Protein AF-A0A7V9BKD6-F1 (afdb_monomer_lite)

Structure (mmCIF, N/CA/C/O backbone):
data_AF-A0A7V9BKD6-F1
#
_entry.id   AF-A0A7V9BKD6-F1
#
loop_
_atom_site.group_PDB
_atom_site.id
_atom_site.type_symbol
_atom_site.label_atom_id
_atom_site.label_alt_id
_atom_site.label_comp_id
_atom_site.label_asym_id
_atom_site.label_entity_id
_atom_site.label_seq_id
_atom_site.pdbx_PDB_ins_code
_atom_site.Cartn_x
_atom_site.Cartn_y
_atom_site.Cartn_z
_atom_site.occupancy
_atom_site.B_iso_or_equiv
_atom_site.auth_seq_id
_atom_site.auth_comp_id
_atom_site.auth_asym_id
_atom_site.auth_atom_id
_atom_site.pdbx_PDB_model_num
ATOM 1 N N . MET A 1 1 ? 25.001 27.562 -4.970 1.00 46.12 1 MET A N 1
ATOM 2 C CA . MET A 1 1 ? 23.538 27.766 -4.933 1.00 46.12 1 MET A CA 1
ATOM 3 C C . MET A 1 1 ? 22.899 26.400 -5.134 1.00 46.12 1 MET A C 1
ATOM 5 O O . MET A 1 1 ? 23.011 25.867 -6.225 1.00 46.12 1 MET A O 1
ATOM 9 N N . TRP A 1 2 ? 22.392 25.767 -4.072 1.00 61.31 2 TRP A N 1
ATOM 10 C CA . TRP A 1 2 ? 21.785 24.430 -4.150 1.00 61.31 2 TRP A CA 1
ATOM 11 C C . TRP A 1 2 ? 20.310 24.569 -4.538 1.00 61.31 2 TRP A C 1
ATOM 13 O O . TRP A 1 2 ? 19.551 25.211 -3.809 1.00 61.31 2 TRP A O 1
ATOM 23 N N . SER A 1 3 ? 19.915 23.994 -5.672 1.00 67.19 3 SER A N 1
ATOM 24 C CA . SER A 1 3 ? 18.506 23.842 -6.039 1.00 67.19 3 SER A CA 1
ATOM 25 C C . SER A 1 3 ? 17.867 22.822 -5.106 1.00 67.19 3 SER A C 1
ATOM 27 O O . SER A 1 3 ? 18.327 21.688 -5.000 1.00 67.19 3 SER A O 1
ATOM 29 N N . ARG A 1 4 ? 16.813 23.220 -4.391 1.00 77.38 4 ARG A N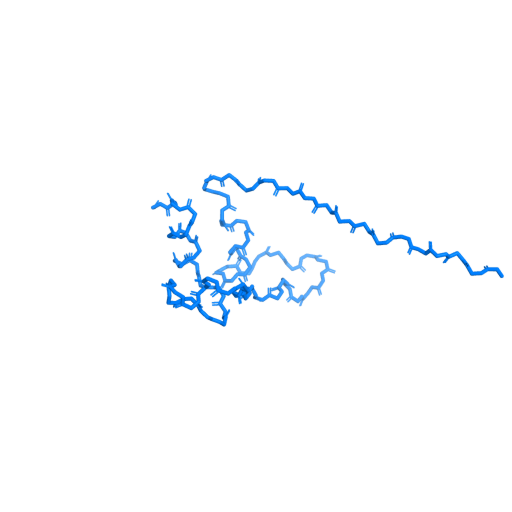 1
ATOM 30 C CA . ARG A 1 4 ? 15.972 22.255 -3.683 1.00 77.38 4 ARG A CA 1
ATOM 31 C C . ARG A 1 4 ? 15.122 21.528 -4.721 1.00 77.38 4 ARG A C 1
ATOM 33 O O . ARG A 1 4 ? 14.172 22.104 -5.235 1.00 77.38 4 ARG A O 1
ATOM 40 N N . GLU A 1 5 ? 15.481 20.289 -5.031 1.00 80.00 5 GLU A N 1
ATOM 41 C CA . GLU A 1 5 ? 14.605 19.364 -5.753 1.00 80.00 5 GLU A CA 1
ATOM 42 C C . GLU A 1 5 ? 13.307 19.201 -4.938 1.00 80.00 5 GLU A C 1
ATOM 44 O O . GLU A 1 5 ? 13.351 18.880 -3.745 1.00 80.00 5 GLU A O 1
ATOM 49 N N . HIS A 1 6 ? 12.153 19.466 -5.552 1.00 82.00 6 HIS A N 1
ATOM 50 C CA . HIS A 1 6 ? 10.858 19.196 -4.933 1.00 82.00 6 HIS A CA 1
ATOM 51 C C . HIS A 1 6 ? 10.468 17.744 -5.227 1.00 82.00 6 HIS A C 1
ATOM 53 O O . HIS A 1 6 ? 10.408 17.374 -6.401 1.00 82.00 6 HIS A O 1
ATOM 59 N N . PRO A 1 7 ? 10.184 16.910 -4.211 1.00 85.44 7 PRO A N 1
ATOM 60 C CA . PRO A 1 7 ? 9.731 15.552 -4.463 1.00 85.44 7 PRO A CA 1
ATOM 61 C C . PRO A 1 7 ? 8.368 15.583 -5.163 1.00 85.44 7 PRO A C 1
ATOM 63 O O . PRO A 1 7 ? 7.474 16.340 -4.779 1.00 85.44 7 PRO A O 1
ATOM 66 N N . VAL A 1 8 ? 8.217 14.747 -6.187 1.00 89.88 8 VAL A N 1
ATOM 67 C CA . VAL A 1 8 ? 6.967 14.580 -6.933 1.00 89.88 8 VAL A CA 1
ATOM 68 C C . VAL A 1 8 ? 6.291 13.289 -6.483 1.00 89.88 8 VAL A C 1
ATOM 70 O O . VAL A 1 8 ? 6.950 12.263 -6.329 1.00 89.88 8 VAL A O 1
ATOM 73 N N . LEU A 1 9 ? 4.971 13.339 -6.294 1.00 88.44 9 LEU A N 1
ATOM 74 C CA . LEU A 1 9 ? 4.134 12.175 -6.013 1.00 88.44 9 LEU A CA 1
ATOM 75 C C . LEU A 1 9 ? 3.014 12.087 -7.052 1.00 88.44 9 LEU A C 1
ATOM 77 O O . LEU A 1 9 ? 2.135 12.946 -7.100 1.00 88.44 9 LEU A O 1
ATOM 81 N N . SER A 1 10 ? 3.032 11.025 -7.852 1.00 87.38 10 SER A N 1
ATOM 82 C CA . SER A 1 10 ? 1.935 10.685 -8.760 1.00 87.38 10 SER A CA 1
ATOM 83 C C . SER A 1 10 ? 0.893 9.840 -8.028 1.00 87.38 10 SER A C 1
ATOM 85 O O . SER A 1 10 ? 1.244 8.874 -7.355 1.00 87.38 10 SER A O 1
ATOM 87 N N . ILE A 1 11 ? -0.392 10.175 -8.180 1.00 87.00 11 ILE A N 1
ATOM 88 C CA . ILE A 1 11 ? -1.507 9.434 -7.572 1.00 87.00 11 ILE A CA 1
ATOM 89 C C . ILE A 1 11 ? -2.422 8.922 -8.685 1.00 87.00 11 ILE A C 1
ATOM 91 O O . ILE A 1 11 ? -2.977 9.707 -9.452 1.00 87.00 11 ILE A O 1
ATOM 95 N N . GLY A 1 12 ? -2.588 7.601 -8.760 1.00 85.50 12 GLY A N 1
ATOM 96 C CA . GLY A 1 12 ? -3.480 6.924 -9.701 1.00 85.50 12 GLY A CA 1
ATOM 97 C C . GLY A 1 12 ? -4.560 6.132 -8.969 1.00 85.50 12 GLY A C 1
ATOM 98 O O . GLY A 1 12 ? -4.300 5.530 -7.929 1.00 85.50 12 GLY A O 1
ATOM 99 N N . LYS A 1 13 ? -5.784 6.120 -9.507 1.00 83.69 13 LYS A N 1
ATOM 100 C CA . LYS A 1 13 ? -6.880 5.309 -8.965 1.00 83.69 13 LYS A CA 1
ATOM 101 C C . LYS A 1 13 ? -6.813 3.890 -9.524 1.00 83.69 13 LYS A C 1
ATOM 103 O O . LYS A 1 13 ? -6.841 3.706 -10.738 1.00 83.69 13 LYS A O 1
ATOM 108 N N . LEU A 1 14 ? -6.803 2.899 -8.637 1.00 80.56 14 LEU A N 1
ATOM 109 C CA . LEU A 1 14 ? -6.922 1.498 -9.024 1.00 80.56 14 LEU A CA 1
ATOM 110 C C . LEU A 1 14 ? -8.387 1.145 -9.317 1.00 80.56 14 LEU A C 1
ATOM 112 O O . LEU A 1 14 ? -9.283 1.496 -8.547 1.00 80.56 14 LEU A O 1
ATOM 116 N N . MET A 1 15 ? -8.622 0.452 -10.430 1.00 73.69 15 MET A N 1
ATOM 117 C CA . MET A 1 15 ? -9.939 -0.074 -10.805 1.00 73.69 15 MET A CA 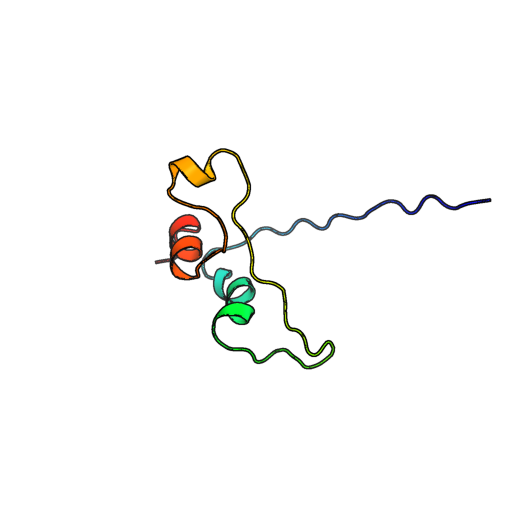1
ATOM 118 C C . MET A 1 15 ? -10.017 -1.585 -10.516 1.00 73.69 15 MET A C 1
ATOM 120 O O . MET A 1 15 ? -8.976 -2.249 -10.542 1.00 73.69 15 MET A O 1
ATOM 124 N N . PRO A 1 16 ? -11.218 -2.153 -10.284 1.00 70.31 16 PRO A N 1
ATOM 125 C CA . PRO A 1 16 ? -11.390 -3.601 -10.144 1.00 70.31 16 PRO A CA 1
ATOM 126 C C . PRO A 1 16 ? -10.771 -4.369 -11.323 1.00 70.31 16 PRO A C 1
ATOM 128 O O . PRO A 1 16 ? -10.820 -3.902 -12.463 1.00 70.31 16 PRO A O 1
ATOM 131 N N . GLY A 1 17 ? -10.150 -5.521 -11.052 1.00 69.94 17 GLY A N 1
ATOM 132 C CA . GLY A 1 17 ? -9.476 -6.341 -12.072 1.00 69.94 17 GLY A CA 1
ATOM 133 C C . GLY A 1 17 ? -8.114 -5.815 -12.554 1.00 69.94 17 GLY A C 1
ATOM 134 O O . GLY A 1 17 ? -7.511 -6.407 -13.440 1.00 69.94 17 GLY A O 1
ATOM 135 N N . ARG A 1 18 ? -7.593 -4.715 -11.985 1.00 70.00 18 ARG A N 1
ATOM 136 C CA . ARG A 1 18 ? -6.231 -4.205 -12.268 1.00 70.00 18 ARG A CA 1
ATOM 137 C C . ARG A 1 18 ? -5.187 -4.628 -11.227 1.00 70.00 18 ARG A C 1
ATOM 139 O O . ARG A 1 18 ? -4.036 -4.218 -11.330 1.00 70.00 18 ARG A O 1
ATOM 146 N N . ALA A 1 19 ? -5.577 -5.442 -10.244 1.00 69.44 19 ALA A N 1
ATOM 147 C CA . ALA A 1 19 ? -4.682 -5.950 -9.202 1.00 69.44 19 ALA A CA 1
ATOM 148 C C . ALA A 1 19 ? -3.532 -6.783 -9.786 1.00 69.44 19 ALA A C 1
ATOM 150 O O . ALA A 1 19 ? -2.407 -6.700 -9.305 1.00 69.44 19 ALA A O 1
ATOM 151 N N . ASP A 1 20 ? -3.800 -7.516 -10.868 1.00 68.94 20 ASP A N 1
ATOM 152 C CA . ASP A 1 20 ? -2.828 -8.413 -11.495 1.00 68.94 20 ASP A CA 1
ATOM 153 C C . ASP A 1 20 ? -1.613 -7.681 -12.073 1.00 68.94 20 ASP A C 1
ATOM 155 O O . ASP A 1 20 ? -0.548 -8.274 -12.154 1.00 68.94 20 ASP A O 1
ATOM 159 N N . TYR A 1 21 ? -1.722 -6.387 -12.397 1.00 65.69 21 TYR A N 1
ATOM 160 C CA . TYR A 1 21 ? -0.563 -5.582 -12.800 1.00 65.69 21 TYR A CA 1
ATOM 161 C C . TYR A 1 21 ? 0.452 -5.434 -11.654 1.00 65.69 21 TYR A C 1
ATOM 163 O O . TYR A 1 21 ? 1.651 -5.534 -11.873 1.00 65.69 21 TYR A O 1
ATOM 171 N N . TYR A 1 22 ? -0.031 -5.263 -10.420 1.00 67.69 22 TYR A N 1
ATOM 172 C CA . TYR A 1 22 ? 0.806 -5.123 -9.220 1.00 67.69 22 TYR A CA 1
ATOM 173 C C . TYR A 1 22 ? 1.192 -6.474 -8.601 1.00 67.69 22 TYR A C 1
ATOM 175 O O . TYR A 1 22 ? 2.151 -6.564 -7.840 1.00 67.69 22 TYR A O 1
ATOM 183 N N . LEU A 1 23 ? 0.439 -7.534 -8.911 1.00 66.12 23 LEU A N 1
ATOM 184 C CA . LEU A 1 23 ? 0.717 -8.906 -8.476 1.00 66.12 23 LEU A CA 1
ATOM 185 C C . LEU A 1 23 ? 1.538 -9.706 -9.494 1.00 66.12 23 LEU A C 1
ATOM 187 O O . LEU A 1 23 ? 2.102 -10.740 -9.135 1.00 66.12 23 LEU A O 1
ATOM 191 N N . GLY A 1 24 ? 1.610 -9.254 -10.749 1.00 58.81 24 GLY A N 1
ATOM 192 C CA . GLY A 1 24 ? 2.303 -9.930 -11.848 1.00 58.81 24 GLY A CA 1
ATOM 193 C C . GLY A 1 24 ? 3.774 -10.194 -11.538 1.00 58.81 24 GLY A C 1
ATOM 194 O O . GLY A 1 24 ? 4.295 -11.253 -11.878 1.00 58.81 24 GLY A O 1
ATOM 195 N N . THR A 1 25 ? 4.393 -9.311 -10.757 1.00 52.81 25 THR A N 1
ATOM 196 C CA . THR A 1 25 ? 5.764 -9.447 -10.257 1.00 52.81 25 THR A CA 1
ATOM 197 C C . THR A 1 25 ? 5.933 -10.579 -9.231 1.00 52.81 25 THR A C 1
ATOM 199 O O . THR A 1 25 ? 7.022 -11.127 -9.087 1.00 52.81 25 THR A O 1
ATOM 202 N N . VAL A 1 26 ? 4.869 -10.972 -8.522 1.00 50.69 26 VAL A N 1
ATOM 203 C CA . VAL A 1 26 ? 4.912 -12.012 -7.477 1.00 50.69 26 VAL A CA 1
ATOM 204 C C . VAL A 1 26 ? 4.585 -13.404 -8.034 1.00 50.69 26 VAL A C 1
ATOM 206 O O . VAL A 1 26 ? 5.067 -14.395 -7.488 1.00 50.69 26 VAL A O 1
ATOM 209 N N . ALA A 1 27 ? 3.79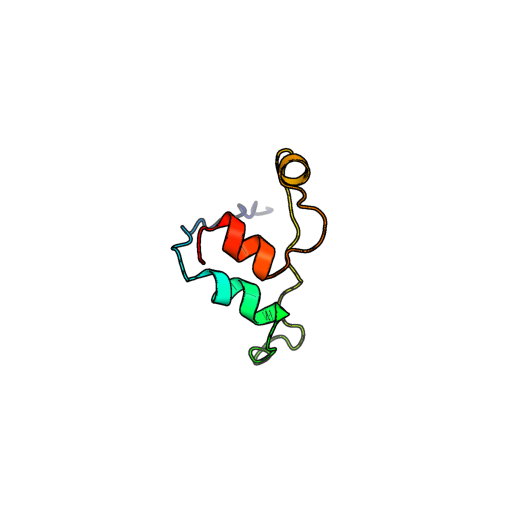9 -13.504 -9.116 1.00 47.50 27 ALA A N 1
ATOM 210 C CA . ALA A 1 27 ? 3.290 -14.791 -9.605 1.00 47.50 27 ALA A CA 1
ATOM 211 C C . ALA A 1 27 ? 3.921 -15.307 -10.911 1.00 47.50 27 ALA A C 1
ATOM 213 O O . ALA A 1 27 ? 4.000 -16.520 -11.070 1.00 47.50 27 ALA A O 1
ATOM 214 N N . ASN A 1 28 ? 4.380 -14.455 -11.837 1.00 44.25 28 ASN A N 1
ATOM 215 C CA . ASN A 1 28 ? 5.028 -14.902 -13.079 1.00 44.25 28 ASN A CA 1
ATOM 216 C C . ASN A 1 28 ? 6.018 -13.840 -13.575 1.00 44.25 28 ASN A C 1
ATOM 218 O O . ASN A 1 28 ? 5.651 -12.939 -14.326 1.00 44.25 28 ASN A O 1
ATOM 222 N N . GLY A 1 29 ? 7.277 -13.953 -13.148 1.00 49.62 29 GLY A N 1
ATOM 223 C CA . GLY A 1 29 ? 8.364 -13.063 -13.558 1.00 49.62 29 GLY A CA 1
ATOM 224 C C . GLY A 1 29 ? 8.589 -13.057 -15.072 1.00 49.62 29 GLY A C 1
ATOM 225 O O . GLY A 1 29 ? 9.268 -13.936 -15.597 1.00 49.62 29 GLY A O 1
ATOM 226 N N . VAL A 1 30 ? 8.030 -12.062 -15.769 1.00 48.22 30 VAL A N 1
ATOM 227 C CA . VAL A 1 30 ? 8.269 -11.833 -17.208 1.00 48.22 30 VAL A CA 1
ATOM 228 C C . VAL A 1 30 ? 8.459 -10.345 -17.550 1.00 48.22 30 VAL A C 1
ATOM 230 O O . VAL A 1 30 ? 8.350 -9.967 -18.706 1.00 48.22 30 VAL A O 1
ATOM 233 N N . GLU A 1 31 ? 8.828 -9.471 -16.610 1.00 50.84 31 GLU A N 1
ATOM 234 C CA . GLU A 1 31 ? 9.305 -8.124 -16.979 1.00 50.84 31 GLU A CA 1
ATOM 235 C C . GLU A 1 31 ? 10.615 -7.780 -16.276 1.00 50.84 31 GLU A C 1
ATOM 237 O O . GLU A 1 31 ? 10.683 -7.027 -15.313 1.00 50.84 31 GLU A O 1
ATOM 242 N N . ASP A 1 32 ? 11.677 -8.366 -16.827 1.00 50.72 32 ASP A N 1
ATOM 243 C CA . ASP A 1 32 ? 13.077 -8.130 -16.468 1.00 50.72 32 ASP A CA 1
ATOM 244 C C . ASP A 1 32 ? 13.830 -7.353 -17.561 1.00 50.72 32 ASP A C 1
ATOM 246 O O . ASP A 1 32 ? 15.058 -7.357 -17.615 1.00 50.72 32 ASP A O 1
ATOM 250 N N . TYR A 1 33 ? 13.125 -6.685 -18.481 1.00 50.03 33 TYR A N 1
ATOM 251 C CA . TYR A 1 33 ? 13.762 -6.264 -19.733 1.00 50.03 33 TYR A CA 1
ATOM 252 C C . TYR A 1 33 ? 14.747 -5.081 -19.595 1.00 50.03 33 TYR A C 1
ATOM 254 O O . TYR A 1 33 ? 15.497 -4.821 -20.532 1.00 50.03 33 TYR A O 1
ATOM 262 N N . TYR A 1 34 ? 14.813 -4.392 -18.440 1.00 51.16 34 TYR A N 1
ATOM 263 C CA . TYR A 1 34 ? 15.762 -3.276 -18.243 1.00 51.16 34 TYR A CA 1
ATOM 264 C C . TYR A 1 34 ? 16.485 -3.188 -16.882 1.00 51.16 34 TYR A C 1
ATOM 266 O O . TYR A 1 34 ? 17.484 -2.475 -16.806 1.00 51.16 34 TYR A O 1
ATOM 274 N N . THR A 1 35 ? 16.053 -3.883 -15.822 1.00 60.25 35 THR A N 1
ATOM 275 C CA . THR A 1 35 ? 16.637 -3.731 -14.464 1.00 60.25 35 THR A CA 1
ATOM 276 C C . THR A 1 35 ? 17.090 -5.035 -13.798 1.00 60.25 35 THR A C 1
ATOM 278 O O . THR A 1 35 ? 17.842 -4.968 -12.827 1.00 60.25 35 THR A O 1
ATOM 281 N N . GLY A 1 36 ? 16.689 -6.205 -14.318 1.00 52.97 36 GLY A N 1
ATOM 282 C CA . GLY A 1 36 ? 17.156 -7.530 -13.880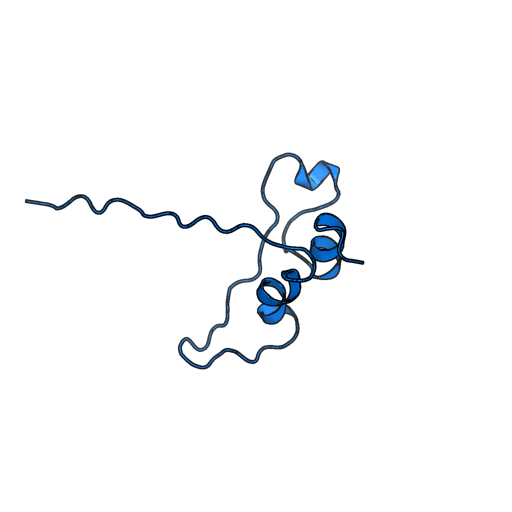 1.00 52.97 36 GLY A CA 1
ATOM 283 C C . GLY A 1 36 ? 16.821 -7.932 -12.436 1.00 52.97 36 GLY A C 1
ATOM 284 O O . GLY A 1 36 ? 17.430 -8.868 -11.922 1.00 52.97 36 GLY A O 1
ATOM 285 N N . ALA A 1 37 ? 15.932 -7.207 -11.752 1.00 58.16 37 ALA A N 1
ATOM 286 C CA . ALA A 1 37 ? 15.629 -7.429 -10.335 1.00 58.16 37 ALA A CA 1
ATOM 287 C C . ALA A 1 37 ? 14.128 -7.536 -10.015 1.00 58.16 37 ALA A C 1
ATOM 289 O O . ALA A 1 37 ? 13.782 -7.796 -8.861 1.00 58.16 37 ALA A O 1
ATOM 290 N N . GLY A 1 38 ? 13.240 -7.345 -10.998 1.00 62.75 38 GLY A N 1
ATOM 291 C CA . GLY A 1 38 ? 11.805 -7.168 -10.749 1.00 62.75 38 GLY A CA 1
ATOM 292 C C . GLY A 1 38 ? 11.475 -6.019 -9.776 1.00 62.75 38 GLY A C 1
ATOM 293 O O . GLY A 1 38 ? 12.343 -5.265 -9.329 1.00 62.75 38 GLY A O 1
ATOM 294 N N . GLU A 1 39 ? 10.194 -5.860 -9.439 1.00 69.19 39 GLU A N 1
ATOM 295 C CA . GLU A 1 39 ? 9.766 -5.000 -8.327 1.00 69.19 39 GLU A CA 1
ATOM 296 C C . GLU A 1 39 ? 9.842 -5.759 -6.992 1.00 69.19 39 GLU A C 1
ATOM 298 O O . GLU A 1 39 ? 9.559 -6.958 -6.907 1.00 69.19 39 GLU A O 1
ATOM 303 N N . ALA A 1 40 ? 10.201 -5.057 -5.915 1.00 76.62 40 ALA A N 1
ATOM 304 C CA . ALA A 1 40 ? 10.177 -5.643 -4.580 1.00 76.62 40 ALA A CA 1
ATOM 305 C C . ALA A 1 40 ? 8.734 -6.013 -4.169 1.00 76.62 40 ALA A C 1
ATOM 307 O O . ALA A 1 40 ? 7.803 -5.266 -4.477 1.00 76.62 40 ALA A O 1
ATOM 308 N N . PRO A 1 41 ? 8.522 -7.114 -3.421 1.00 79.94 41 PRO A N 1
ATOM 309 C CA . PRO A 1 41 ? 7.191 -7.491 -2.953 1.00 79.94 41 PRO A CA 1
ATOM 310 C C . PRO A 1 41 ? 6.540 -6.398 -2.100 1.00 79.94 41 PRO A C 1
ATOM 312 O O . PRO A 1 41 ? 7.182 -5.829 -1.213 1.00 79.94 41 PRO A O 1
ATOM 315 N N . GLY A 1 42 ? 5.247 -6.156 -2.323 1.00 85.62 42 GLY A N 1
ATOM 316 C CA . GLY A 1 42 ? 4.467 -5.207 -1.530 1.00 85.62 42 GLY A CA 1
ATOM 317 C C . GLY A 1 42 ? 4.330 -5.628 -0.063 1.00 85.62 42 GLY A C 1
ATOM 318 O O . GLY A 1 42 ? 4.393 -6.816 0.270 1.00 85.62 42 GLY A O 1
ATOM 319 N N . SER A 1 43 ? 4.099 -4.653 0.819 1.00 91.69 43 SER A N 1
ATOM 320 C CA . SER A 1 43 ? 3.822 -4.881 2.239 1.00 91.69 43 SER A CA 1
ATOM 321 C C . SER A 1 43 ? 2.584 -4.125 2.718 1.00 91.69 43 SER A C 1
ATOM 323 O O . SER A 1 43 ? 2.257 -3.043 2.227 1.00 91.69 43 SER A O 1
ATOM 325 N N . TRP A 1 44 ? 1.875 -4.712 3.681 1.00 93.75 44 TRP A N 1
ATOM 326 C CA . TRP A 1 44 ? 0.725 -4.079 4.315 1.00 93.75 44 TRP A CA 1
ATOM 327 C C . TRP A 1 44 ? 1.176 -2.958 5.248 1.00 93.75 44 TRP A C 1
ATOM 329 O O . TRP A 1 44 ? 2.000 -3.162 6.141 1.00 93.75 44 TRP A O 1
ATOM 339 N N . LEU A 1 45 ? 0.589 -1.778 5.060 1.00 92.50 45 LEU A N 1
ATOM 340 C CA . LEU A 1 45 ? 0.814 -0.590 5.877 1.00 92.50 45 LEU A CA 1
ATOM 341 C C . LEU A 1 45 ? -0.524 -0.054 6.404 1.00 92.50 45 LEU A C 1
ATOM 343 O O . LEU A 1 45 ? -1.574 -0.256 5.797 1.00 92.50 45 LEU A O 1
ATOM 347 N N . GLY A 1 46 ? -0.470 0.680 7.517 1.00 92.31 46 GLY A N 1
ATOM 348 C CA . GLY A 1 46 ? -1.629 1.336 8.127 1.00 92.31 46 GLY A CA 1
ATOM 349 C C . GLY A 1 46 ? -2.207 0.589 9.334 1.00 92.31 46 GLY A C 1
ATOM 350 O O . GLY A 1 46 ? -2.147 -0.633 9.437 1.00 92.31 46 GLY A O 1
ATOM 351 N N . ALA A 1 47 ? -2.788 1.350 10.265 1.00 93.19 47 ALA A N 1
ATOM 352 C CA . ALA A 1 47 ? -3.247 0.840 11.561 1.00 93.19 47 ALA A CA 1
ATOM 353 C C . ALA A 1 47 ? -4.433 -0.138 11.473 1.00 93.19 47 ALA A C 1
ATOM 355 O O . ALA A 1 47 ? -4.653 -0.915 12.397 1.00 93.19 47 ALA A O 1
ATOM 356 N N . SER A 1 48 ? -5.186 -0.117 10.371 1.00 90.44 48 SER A N 1
ATOM 357 C CA . SER A 1 48 ? -6.349 -0.990 10.176 1.00 90.44 48 SER A CA 1
ATOM 358 C C . SER A 1 48 ? -5.992 -2.369 9.616 1.00 90.44 48 SER A C 1
ATOM 360 O O . SER A 1 48 ? -6.822 -3.270 9.690 1.00 90.44 48 SER A O 1
ATOM 362 N N . ALA A 1 49 ? -4.779 -2.559 9.078 1.00 91.69 49 ALA A N 1
ATOM 363 C CA . ALA A 1 49 ? -4.374 -3.827 8.469 1.00 91.69 49 ALA A CA 1
ATOM 364 C C . ALA A 1 49 ? -4.443 -5.015 9.457 1.00 91.69 49 ALA A C 1
ATOM 366 O O . ALA A 1 49 ? -5.074 -6.018 9.113 1.00 91.69 49 ALA A O 1
ATOM 367 N N . PRO A 1 50 ? -3.963 -4.900 10.716 1.00 91.19 50 PRO A N 1
ATOM 368 C CA . PRO A 1 50 ? -4.109 -5.977 11.698 1.00 91.19 50 PRO A CA 1
ATOM 369 C C . PRO A 1 50 ? -5.569 -6.334 12.007 1.00 91.19 50 PRO A C 1
ATOM 371 O O . PRO A 1 50 ? -5.874 -7.499 12.245 1.00 91.19 50 PRO A O 1
ATOM 374 N N . GLY A 1 51 ? -6.486 -5.359 11.956 1.00 91.69 51 GLY A N 1
ATOM 375 C CA . GLY A 1 51 ? -7.921 -5.591 12.158 1.00 91.69 51 GLY A CA 1
ATOM 376 C C . GLY A 1 51 ? -8.573 -6.435 11.057 1.00 91.69 51 GLY A C 1
ATOM 377 O O . GLY A 1 51 ? -9.626 -7.021 11.283 1.00 91.69 51 GLY A O 1
ATOM 378 N N . LEU A 1 52 ? -7.930 -6.530 9.889 1.00 90.94 52 LEU A N 1
ATOM 379 C CA . LEU A 1 52 ? -8.325 -7.381 8.764 1.00 90.94 52 LEU A CA 1
ATOM 380 C C . LEU A 1 52 ? -7.509 -8.686 8.695 1.00 90.94 52 LEU A C 1
ATOM 382 O O . LEU A 1 52 ? -7.641 -9.437 7.734 1.00 90.94 52 LEU A O 1
ATOM 386 N N . GLY A 1 53 ? -6.644 -8.952 9.682 1.00 93.06 53 GLY A N 1
ATOM 387 C CA . GLY A 1 53 ? -5.721 -10.091 9.658 1.00 93.06 53 GLY A CA 1
ATOM 388 C C . GLY A 1 53 ? -4.563 -9.936 8.664 1.00 93.06 53 GLY A C 1
ATOM 389 O O . GLY A 1 53 ? -3.933 -10.926 8.306 1.00 93.06 53 GLY A O 1
ATOM 390 N N . LEU A 1 54 ? -4.277 -8.711 8.209 1.00 95.19 54 LEU A N 1
ATOM 391 C CA . LEU A 1 54 ? -3.256 -8.416 7.205 1.00 95.19 54 LEU A CA 1
ATOM 392 C C . LEU A 1 54 ? -1.978 -7.886 7.862 1.00 95.19 54 LEU A C 1
ATOM 394 O O . LEU A 1 54 ? -2.007 -6.908 8.611 1.00 95.19 54 LEU A O 1
ATOM 398 N N . ALA A 1 55 ? -0.842 -8.516 7.559 1.00 94.31 55 ALA A N 1
ATOM 399 C CA . ALA A 1 55 ? 0.471 -8.103 8.043 1.00 94.31 55 ALA A CA 1
ATOM 400 C C . ALA A 1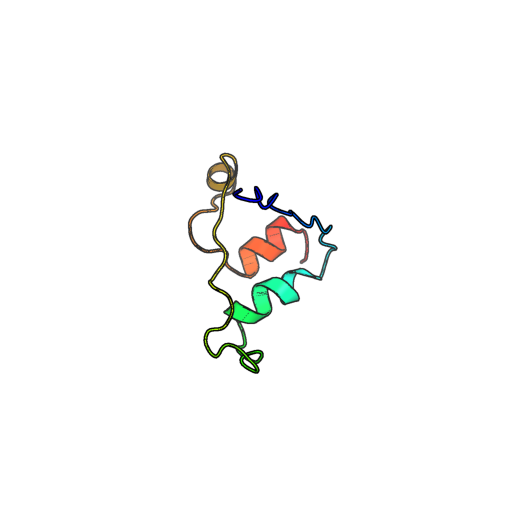 55 ? 1.588 -8.579 7.105 1.00 94.31 55 ALA A C 1
ATOM 402 O O . ALA A 1 55 ? 1.453 -9.596 6.430 1.00 94.31 55 ALA A O 1
ATOM 403 N N . GLY A 1 56 ? 2.718 -7.869 7.099 1.00 91.44 56 GLY A N 1
ATOM 404 C CA . GLY A 1 56 ? 3.893 -8.280 6.332 1.00 91.44 56 GLY A CA 1
ATOM 405 C C . GLY A 1 56 ? 3.665 -8.189 4.823 1.00 91.44 56 GLY A C 1
ATOM 406 O O . GLY A 1 56 ? 3.190 -7.163 4.340 1.00 91.44 56 GLY A O 1
ATOM 407 N N . ARG A 1 57 ? 4.052 -9.231 4.081 1.00 91.50 57 ARG A N 1
ATOM 408 C CA . ARG A 1 57 ? 3.975 -9.275 2.614 1.00 91.50 57 ARG A CA 1
ATOM 409 C C . ARG A 1 57 ? 2.522 -9.291 2.123 1.00 91.50 57 ARG A C 1
ATOM 411 O O . ARG A 1 57 ? 1.651 -9.908 2.730 1.00 91.50 57 ARG A O 1
ATOM 418 N N . VAL A 1 58 ? 2.277 -8.617 1.004 1.00 89.88 58 VAL A N 1
ATOM 419 C CA . VAL A 1 58 ? 1.002 -8.672 0.285 1.00 89.88 58 VAL A CA 1
ATOM 420 C C . VAL A 1 58 ? 0.942 -9.953 -0.542 1.00 89.88 58 VAL A C 1
ATOM 422 O O . VAL A 1 58 ? 1.713 -10.127 -1.483 1.00 89.88 58 VAL A O 1
ATOM 425 N N . GLU A 1 59 ? -0.003 -10.824 -0.202 1.00 87.94 59 GLU A N 1
ATOM 426 C CA . GLU A 1 59 ? -0.325 -12.017 -0.982 1.00 87.94 59 GLU A CA 1
ATOM 427 C C . GLU A 1 59 ? -1.434 -11.718 -1.996 1.00 87.94 59 GLU A C 1
ATOM 429 O O . GLU A 1 59 ? -2.339 -10.919 -1.737 1.00 87.94 59 GLU A O 1
ATOM 434 N N . SER A 1 60 ? -1.382 -12.393 -3.146 1.00 82.88 60 SER A N 1
ATOM 435 C CA . SER A 1 60 ? -2.283 -12.127 -4.277 1.00 82.88 60 SER A CA 1
ATOM 436 C C . SER A 1 60 ? -3.762 -12.256 -3.911 1.00 82.88 60 SER A C 1
ATOM 438 O O . SER A 1 60 ? -4.563 -11.384 -4.240 1.00 82.88 60 SER A O 1
ATOM 440 N N . GLU A 1 61 ? -4.115 -13.321 -3.193 1.00 85.44 61 GLU A N 1
ATOM 441 C CA . GLU A 1 61 ? -5.491 -13.585 -2.766 1.00 85.44 61 GLU A CA 1
ATOM 442 C C . GLU A 1 61 ? -6.006 -12.513 -1.799 1.00 85.44 61 GLU A C 1
ATOM 444 O O . GLU A 1 61 ? -7.100 -11.975 -1.961 1.00 85.44 61 GLU A O 1
ATOM 449 N N . ALA A 1 62 ? -5.170 -12.131 -0.831 1.00 88.50 62 ALA A N 1
ATOM 450 C CA . ALA A 1 62 ? -5.519 -11.120 0.156 1.00 88.50 62 ALA A CA 1
ATOM 451 C C . ALA A 1 62 ? -5.742 -9.746 -0.495 1.00 88.50 62 ALA A C 1
ATOM 453 O O . ALA A 1 62 ? -6.676 -9.030 -0.131 1.00 88.50 62 ALA A O 1
ATOM 454 N N . LEU A 1 63 ? -4.923 -9.382 -1.489 1.00 87.44 63 LEU A N 1
ATOM 455 C CA . LEU A 1 63 ? -5.109 -8.131 -2.221 1.00 87.44 63 LEU A CA 1
ATOM 456 C C . LEU A 1 63 ? -6.404 -8.134 -3.043 1.00 87.44 63 LEU A C 1
ATOM 458 O O . LEU A 1 63 ? -7.138 -7.147 -3.020 1.00 87.44 63 LEU A O 1
ATOM 462 N N . ARG A 1 64 ? -6.705 -9.234 -3.745 1.00 85.38 64 ARG A N 1
ATOM 463 C CA . ARG A 1 64 ? -7.948 -9.376 -4.519 1.00 85.38 64 ARG A CA 1
ATOM 464 C C . ARG A 1 64 ? -9.186 -9.250 -3.634 1.00 85.38 64 ARG A C 1
ATOM 466 O O . ARG A 1 64 ? -10.073 -8.456 -3.952 1.00 85.38 64 ARG A O 1
ATOM 473 N N . ALA A 1 65 ? -9.179 -9.915 -2.478 1.00 87.50 65 ALA A N 1
ATOM 474 C CA . ALA A 1 65 ? -10.254 -9.839 -1.495 1.00 87.50 65 ALA A CA 1
ATOM 475 C C . ALA A 1 65 ? -10.507 -8.400 -1.006 1.00 87.50 65 ALA A C 1
ATOM 477 O O . ALA A 1 65 ? -11.650 -7.944 -0.993 1.00 87.50 65 ALA A O 1
ATOM 478 N N . VAL A 1 66 ? -9.451 -7.647 -0.666 1.00 88.19 66 VAL A N 1
ATOM 479 C CA . VAL A 1 66 ? -9.570 -6.240 -0.222 1.00 88.19 66 VAL A CA 1
ATOM 480 C C . VAL A 1 66 ? -10.098 -5.328 -1.332 1.00 88.19 66 VAL A C 1
ATOM 482 O O . VAL A 1 66 ? -10.829 -4.376 -1.060 1.00 88.19 66 VAL A O 1
ATOM 485 N N . LEU A 1 67 ? -9.756 -5.614 -2.588 1.00 85.38 67 LEU A N 1
ATO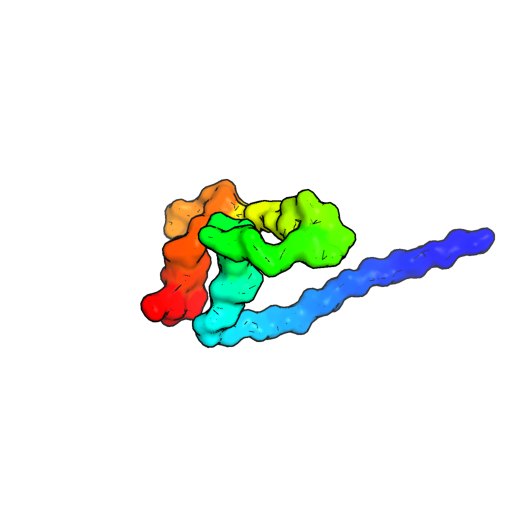M 486 C CA . LEU A 1 67 ? -10.228 -4.857 -3.747 1.00 85.38 67 LEU A CA 1
ATOM 487 C C . LEU A 1 67 ? -11.636 -5.263 -4.210 1.00 85.38 67 LEU A C 1
ATOM 489 O O . LEU A 1 67 ? -12.162 -4.647 -5.139 1.00 85.38 67 LEU A O 1
ATOM 493 N N . GLY A 1 68 ? -12.248 -6.274 -3.586 1.00 79.94 68 GLY A N 1
ATOM 494 C CA . GLY A 1 68 ? -13.551 -6.807 -3.986 1.00 79.94 68 GLY A CA 1
ATOM 495 C C . GLY A 1 68 ? -13.540 -7.470 -5.368 1.00 79.94 68 GLY A C 1
ATOM 496 O O . GLY A 1 68 ? -14.587 -7.570 -6.004 1.00 79.94 68 GLY A O 1
ATOM 497 N N . ALA A 1 69 ? -12.365 -7.879 -5.852 1.00 61.38 69 ALA A N 1
ATOM 498 C CA . ALA A 1 69 ? -12.221 -8.663 -7.069 1.00 61.38 69 ALA A CA 1
ATOM 499 C C . ALA A 1 69 ? -12.284 -10.146 -6.672 1.00 61.38 69 ALA A C 1
ATOM 501 O O . ALA A 1 69 ? -11.334 -10.644 -6.075 1.00 61.38 69 ALA A O 1
ATOM 502 N N . ALA A 1 70 ? -13.422 -10.797 -6.922 1.00 55.97 70 ALA A N 1
ATOM 503 C CA . ALA A 1 70 ? -13.584 -12.246 -6.770 1.00 55.97 70 ALA A CA 1
ATOM 504 C C . ALA A 1 70 ? -13.022 -12.995 -7.984 1.00 55.97 70 ALA A C 1
ATOM 506 O O . ALA A 1 70 ? -13.108 -12.431 -9.102 1.00 55.97 70 ALA A O 1
#

Foldseek 3Di:
DDDDDDDDDDDDDDDAPCLCVLCVQVPPPDPCPDPNPGDDFDFDDDPCQVVVVGGGGDDSVNVCVVNVND

Secondary structure (DSSP, 8-state):
----PPPP----PPPTT-HHHHHHHHH-----TTTSS-PPPPB--STTTGGGT--SBPPHHHHHHHTT--

Sequence (70 aa):
MWSREHPVLSIGKLMPGRADYYLGTVANGVEDYYTGAGEAPGSWLGASAPGLGLAGRVESEALRAVLGAA

Radius of gyration: 15.82 Å; chains: 1; bounding box: 37×43×32 Å

pLDDT: mean 75.35, std 15.66, range [44.25, 95.19]